Protein AF-A0A5D0W0U6-F1 (afdb_monomer_lite)

pLDDT: mean 98.35, std 0.74, range [94.94, 98.88]

Structure (mmCIF, N/CA/C/O backbone):
data_AF-A0A5D0W0U6-F1
#
_entry.id   AF-A0A5D0W0U6-F1
#
loop_
_atom_site.group_PDB
_atom_site.id
_atom_site.type_symbol
_atom_site.label_atom_id
_atom_site.label_alt_id
_atom_site.label_comp_id
_atom_site.label_asym_id
_atom_site.label_entity_id
_atom_site.label_seq_id
_atom_site.pdbx_PDB_ins_code
_atom_site.Cartn_x
_atom_site.Cartn_y
_atom_site.Cartn_z
_atom_site.occupancy
_atom_site.B_iso_or_equiv
_atom_site.auth_seq_id
_atom_site.auth_comp_id
_atom_site.auth_asym_id
_atom_site.auth_atom_id
_atom_site.pdbx_PDB_model_num
ATOM 1 N N . GLY A 1 1 ? 11.256 -7.963 1.139 1.00 95.44 1 GLY A N 1
ATOM 2 C CA . GLY A 1 1 ? 11.206 -7.465 2.533 1.00 95.44 1 GLY A CA 1
ATOM 3 C C . GLY A 1 1 ? 9.765 -7.341 2.984 1.00 95.44 1 GLY A C 1
ATOM 4 O O . GLY A 1 1 ? 8.888 -7.366 2.128 1.00 95.44 1 GLY A O 1
ATOM 5 N N . THR A 1 2 ? 9.514 -7.217 4.288 1.00 97.88 2 THR A N 1
ATOM 6 C CA . THR A 1 2 ? 8.153 -7.165 4.851 1.00 97.88 2 THR A CA 1
ATOM 7 C C . THR A 1 2 ? 7.992 -5.989 5.808 1.00 97.88 2 THR A C 1
ATOM 9 O O . THR A 1 2 ? 8.883 -5.734 6.618 1.00 97.88 2 THR A O 1
ATOM 12 N N . VAL A 1 3 ? 6.854 -5.303 5.733 1.00 98.56 3 VAL A N 1
ATOM 13 C CA . VAL A 1 3 ? 6.461 -4.232 6.659 1.00 98.56 3 VAL A CA 1
ATOM 14 C C . VAL A 1 3 ? 5.048 -4.510 7.164 1.00 98.56 3 VAL A C 1
ATOM 16 O O . VAL A 1 3 ? 4.162 -4.829 6.373 1.00 98.56 3 VAL A O 1
ATOM 19 N N . THR A 1 4 ? 4.841 -4.357 8.471 1.00 98.69 4 THR A N 1
ATOM 20 C CA . THR A 1 4 ? 3.526 -4.458 9.113 1.00 98.69 4 THR A CA 1
ATOM 21 C C . THR A 1 4 ? 3.233 -3.166 9.861 1.00 98.69 4 THR A C 1
ATOM 23 O O . THR A 1 4 ? 4.043 -2.730 10.677 1.00 98.69 4 THR A O 1
ATOM 26 N N . ILE A 1 5 ? 2.065 -2.585 9.603 1.00 98.69 5 ILE A N 1
ATOM 27 C CA . ILE A 1 5 ? 1.540 -1.400 10.280 1.00 98.69 5 ILE A CA 1
ATOM 28 C C . ILE A 1 5 ? 0.222 -1.823 10.928 1.00 98.69 5 ILE A C 1
ATOM 30 O O . ILE A 1 5 ? -0.795 -1.946 10.252 1.00 98.69 5 ILE A O 1
ATOM 34 N N . SER A 1 6 ? 0.256 -2.104 12.229 1.00 98.44 6 SER A N 1
ATOM 35 C CA . SER A 1 6 ? -0.905 -2.579 12.990 1.00 98.44 6 SER A CA 1
ATOM 36 C C . SER A 1 6 ? -1.155 -1.694 14.206 1.00 98.44 6 SER A C 1
ATOM 38 O O . SER A 1 6 ? -0.212 -1.207 14.839 1.00 98.44 6 SER A O 1
ATOM 40 N N . GLY A 1 7 ? -2.432 -1.498 14.524 1.00 98.19 7 GLY A N 1
ATOM 41 C CA . GLY A 1 7 ? -2.905 -0.747 15.679 1.00 98.19 7 GLY A CA 1
ATOM 42 C C . GLY A 1 7 ? -3.269 0.697 15.345 1.00 98.19 7 GLY A C 1
ATOM 43 O O . GLY A 1 7 ? -2.595 1.374 14.568 1.00 98.19 7 GLY A O 1
ATOM 44 N N . ALA A 1 8 ? -4.335 1.180 15.981 1.00 97.31 8 ALA A N 1
ATOM 45 C CA . ALA A 1 8 ? -4.804 2.549 15.834 1.00 97.31 8 ALA A CA 1
ATOM 46 C C . ALA A 1 8 ? -3.701 3.559 16.191 1.00 97.31 8 ALA A C 1
ATOM 48 O O . ALA A 1 8 ? -3.127 3.520 17.280 1.00 97.31 8 ALA A O 1
ATOM 49 N N . GLY A 1 9 ? -3.425 4.480 15.268 1.00 96.00 9 GLY A N 1
ATOM 50 C CA . GLY A 1 9 ? -2.391 5.508 15.425 1.00 96.00 9 GLY A CA 1
ATOM 51 C C . GLY A 1 9 ? -0.983 5.075 15.005 1.00 96.00 9 GLY A C 1
ATOM 52 O O . GLY A 1 9 ? -0.094 5.924 14.961 1.00 96.00 9 GLY A O 1
ATOM 53 N N . SER A 1 10 ? -0.771 3.806 14.643 1.00 98.56 10 SER A N 1
ATOM 54 C CA . SER A 1 10 ? 0.453 3.379 13.961 1.00 98.56 10 SER A CA 1
ATOM 55 C C . SER A 1 10 ? 0.464 3.923 12.539 1.00 98.56 10 SER A C 1
ATOM 57 O O . SER A 1 10 ? -0.448 3.640 11.758 1.00 98.56 10 SER A O 1
ATOM 59 N N . THR A 1 11 ? 1.500 4.686 12.193 1.00 98.19 11 THR A N 1
ATOM 60 C CA . THR A 1 11 ? 1.604 5.326 10.882 1.00 98.19 11 THR A CA 1
ATOM 61 C C . THR A 1 11 ? 2.950 5.093 10.211 1.00 98.19 11 THR A C 1
ATOM 63 O O . THR A 1 11 ? 3.996 5.011 10.858 1.00 98.19 11 THR A O 1
ATOM 66 N N . LEU A 1 12 ? 2.915 5.023 8.882 1.00 98.56 12 LEU A N 1
ATOM 67 C CA . LEU A 1 12 ? 4.078 5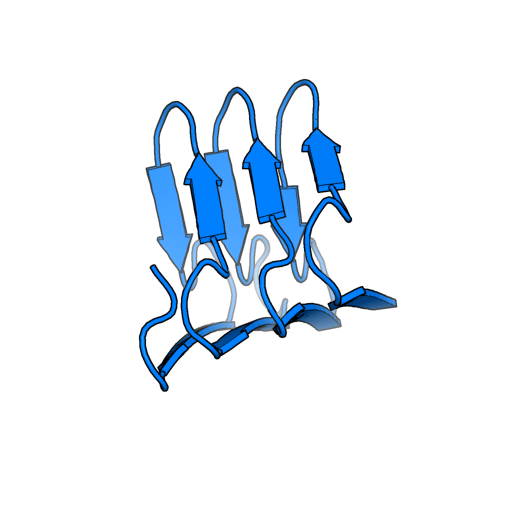.178 8.016 1.00 98.56 12 LEU A CA 1
ATOM 68 C C . LEU A 1 12 ? 3.782 6.278 7.002 1.00 98.56 12 LEU A C 1
ATOM 70 O O . LEU A 1 12 ? 2.780 6.218 6.296 1.00 98.56 12 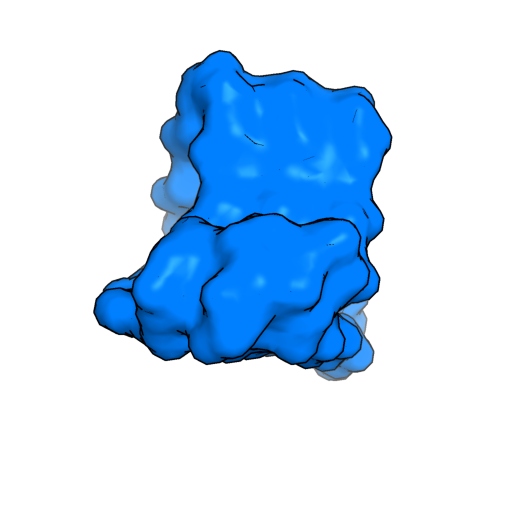LEU A O 1
ATOM 74 N N . THR A 1 13 ? 4.670 7.258 6.901 1.00 98.31 13 THR A N 1
ATOM 75 C CA . THR A 1 13 ? 4.565 8.330 5.910 1.00 98.31 13 THR A CA 1
ATOM 76 C C . THR A 1 13 ? 5.839 8.359 5.086 1.00 98.31 13 THR A C 1
ATOM 78 O O . THR A 1 13 ? 6.930 8.541 5.629 1.00 98.31 13 THR A O 1
ATOM 81 N N . ALA A 1 14 ? 5.698 8.161 3.780 1.00 98.31 14 ALA A N 1
ATOM 82 C CA . ALA A 1 14 ? 6.772 8.330 2.816 1.00 98.31 14 ALA A CA 1
ATOM 83 C C . ALA A 1 14 ? 6.691 9.733 2.206 1.00 98.31 14 ALA A C 1
ATOM 85 O O . ALA A 1 14 ? 5.620 10.160 1.784 1.00 98.31 14 ALA A O 1
ATOM 86 N N . GLY A 1 15 ? 7.827 10.435 2.167 1.00 98.19 15 GLY A N 1
ATOM 87 C CA . GLY A 1 15 ? 7.915 11.791 1.615 1.00 98.19 15 GLY A CA 1
ATOM 88 C C . GLY A 1 15 ? 7.757 11.869 0.097 1.00 98.19 15 GLY A C 1
ATOM 89 O O . GLY A 1 15 ? 7.400 12.933 -0.381 1.00 98.19 15 GLY A O 1
ATOM 90 N N . ASP A 1 16 ? 7.967 10.747 -0.599 1.00 97.69 16 ASP A N 1
ATOM 91 C CA . ASP A 1 16 ? 7.772 10.599 -2.044 1.00 97.69 16 ASP A CA 1
ATOM 92 C C . ASP A 1 16 ? 6.885 9.356 -2.281 1.00 97.69 16 ASP A C 1
ATOM 94 O O . ASP A 1 16 ? 5.665 9.408 -2.143 1.00 97.69 16 ASP A O 1
ATOM 98 N N . PHE A 1 17 ? 7.500 8.188 -2.507 1.00 98.12 17 PHE A N 1
ATOM 99 C CA . PHE A 1 17 ? 6.825 6.951 -2.905 1.00 98.12 17 PHE A CA 1
ATOM 100 C C . PHE A 1 17 ? 6.757 5.900 -1.795 1.00 98.12 17 PHE A C 1
ATOM 102 O O . PHE A 1 17 ? 7.722 5.690 -1.054 1.00 98.12 17 PHE A O 1
ATOM 109 N N . ILE A 1 18 ? 5.692 5.095 -1.800 1.00 98.69 18 ILE A N 1
ATOM 110 C CA . ILE A 1 18 ? 5.726 3.741 -1.224 1.00 98.69 18 ILE A CA 1
ATOM 111 C C . ILE A 1 18 ? 5.898 2.756 -2.380 1.00 98.69 18 ILE A C 1
ATOM 113 O O . ILE A 1 18 ? 5.090 2.714 -3.300 1.00 98.69 18 ILE A O 1
ATOM 117 N N . THR A 1 19 ? 6.951 1.936 -2.354 1.00 98.62 19 THR A N 1
ATOM 118 C CA . THR A 1 19 ? 7.130 0.853 -3.334 1.00 98.62 19 THR A CA 1
ATOM 119 C C . THR A 1 19 ? 7.194 -0.498 -2.637 1.00 98.62 19 THR A C 1
ATOM 121 O O . THR A 1 19 ? 8.092 -0.757 -1.835 1.00 98.62 19 THR A O 1
ATOM 124 N N . VAL A 1 20 ? 6.265 -1.385 -2.986 1.00 98.75 20 VAL A N 1
ATOM 125 C CA . VAL A 1 20 ? 6.187 -2.756 -2.481 1.00 98.75 20 VAL A CA 1
ATOM 126 C C . VAL A 1 20 ? 6.612 -3.696 -3.601 1.00 98.75 20 VAL A C 1
ATOM 128 O O . VAL A 1 20 ? 5.897 -3.875 -4.580 1.00 98.75 20 VAL A O 1
ATOM 131 N N . GLY A 1 21 ? 7.811 -4.263 -3.468 1.00 98.44 21 GLY A N 1
ATOM 132 C CA . GLY A 1 21 ? 8.440 -5.055 -4.526 1.00 98.44 21 GLY A CA 1
ATOM 133 C C . GLY A 1 21 ? 9.000 -4.168 -5.640 1.00 98.44 21 GLY A C 1
ATOM 134 O O . GLY A 1 21 ? 8.419 -4.085 -6.716 1.00 98.44 21 GLY A O 1
ATOM 135 N N . TYR A 1 22 ? 10.117 -3.474 -5.369 1.00 97.69 22 TYR A N 1
ATOM 136 C CA . TYR A 1 22 ? 10.796 -2.622 -6.359 1.00 97.69 22 TYR A CA 1
ATOM 137 C C . TYR A 1 22 ? 11.383 -3.471 -7.498 1.00 97.69 22 TYR A C 1
ATOM 139 O O . TYR A 1 22 ? 10.870 -3.431 -8.603 1.00 97.69 22 TYR A O 1
ATOM 147 N N . GLY A 1 23 ? 12.385 -4.303 -7.195 1.00 97.62 23 GLY A N 1
ATOM 148 C CA . GLY A 1 23 ? 13.040 -5.232 -8.134 1.00 97.62 23 GLY A CA 1
ATOM 149 C C . GLY A 1 23 ? 13.124 -6.663 -7.594 1.00 97.62 23 GLY A C 1
ATOM 150 O O . GLY A 1 23 ? 14.022 -7.421 -7.938 1.00 97.62 23 GLY A O 1
ATOM 151 N N . GLY A 1 24 ? 12.236 -7.004 -6.661 1.00 98.00 24 GLY A N 1
ATOM 152 C CA . GLY A 1 24 ? 12.168 -8.301 -5.990 1.00 98.00 24 GLY A CA 1
ATOM 153 C C . GLY A 1 24 ? 10.853 -8.427 -5.226 1.00 98.00 24 GLY A C 1
ATOM 154 O O . GLY A 1 24 ? 9.922 -7.665 -5.485 1.00 98.00 24 GLY A O 1
ATOM 155 N N . THR A 1 25 ? 10.774 -9.344 -4.263 1.00 98.69 25 THR A N 1
ATOM 156 C CA . THR A 1 25 ? 9.531 -9.589 -3.516 1.00 98.69 25 THR A CA 1
ATOM 157 C C . THR A 1 25 ? 9.380 -8.662 -2.304 1.00 98.69 25 THR A C 1
ATOM 159 O O . THR A 1 25 ? 10.272 -8.561 -1.445 1.00 98.69 25 THR A O 1
ATOM 162 N N . GLY A 1 26 ? 8.234 -7.990 -2.206 1.00 98.75 26 GLY A N 1
ATOM 163 C CA . GLY A 1 26 ? 7.867 -7.108 -1.102 1.00 98.75 26 GLY A CA 1
ATOM 164 C C . GLY A 1 26 ? 6.457 -7.374 -0.585 1.00 98.75 26 GLY A C 1
ATOM 165 O O . GLY A 1 26 ? 5.555 -7.697 -1.353 1.00 98.75 26 GLY A O 1
ATOM 166 N N . THR A 1 27 ? 6.259 -7.193 0.720 1.00 98.81 27 THR A N 1
ATOM 167 C CA . THR A 1 27 ? 4.935 -7.295 1.345 1.00 98.81 27 THR A CA 1
ATOM 168 C C . THR A 1 27 ? 4.693 -6.141 2.309 1.00 98.81 27 THR A C 1
ATOM 170 O O . THR A 1 27 ? 5.566 -5.823 3.121 1.00 98.81 27 THR A O 1
ATOM 173 N N . LEU A 1 28 ? 3.506 -5.543 2.229 1.00 98.88 28 LEU A N 1
ATOM 174 C CA . LEU A 1 28 ? 3.006 -4.534 3.158 1.00 98.88 28 LEU A CA 1
ATOM 175 C C . LEU A 1 28 ? 1.654 -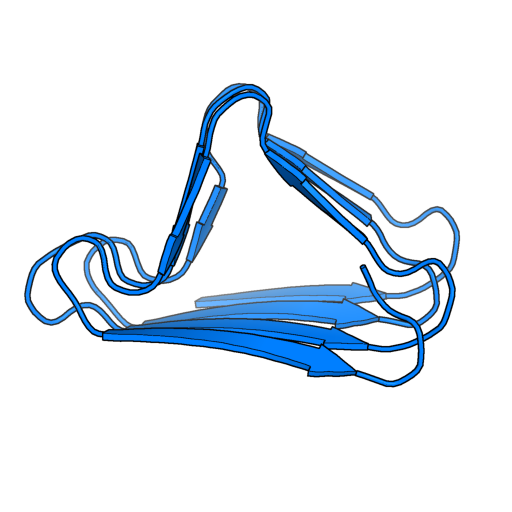4.985 3.720 1.00 98.88 28 LEU A C 1
ATOM 177 O O . LEU A 1 28 ? 0.711 -5.212 2.966 1.00 98.88 28 LEU A O 1
ATOM 181 N N . THR A 1 29 ? 1.560 -5.077 5.041 1.00 98.88 29 THR A N 1
ATOM 182 C CA . THR A 1 29 ? 0.304 -5.360 5.744 1.00 98.88 29 THR A CA 1
ATOM 183 C C . THR A 1 29 ? -0.098 -4.154 6.576 1.00 98.88 29 THR A C 1
ATOM 185 O O . THR A 1 29 ? 0.700 -3.667 7.378 1.00 98.88 29 THR A O 1
ATOM 188 N N . ILE A 1 30 ? -1.338 -3.701 6.410 1.00 98.88 30 ILE A N 1
ATOM 189 C CA . ILE A 1 30 ? -1.946 -2.617 7.182 1.00 98.88 30 ILE A CA 1
ATOM 190 C C . ILE A 1 30 ? -3.192 -3.179 7.865 1.00 98.88 30 ILE A C 1
ATOM 192 O O . ILE A 1 30 ? -4.124 -3.616 7.188 1.00 98.88 30 ILE A O 1
ATOM 196 N N . SER A 1 31 ? -3.201 -3.198 9.198 1.00 98.88 31 SER A N 1
ATOM 197 C CA . SER A 1 31 ? -4.290 -3.799 9.973 1.00 98.88 31 SER A CA 1
ATOM 198 C C . SER A 1 31 ? -4.658 -3.022 11.234 1.00 98.88 31 SER A C 1
ATOM 200 O O . SER A 1 31 ? -3.954 -2.099 11.644 1.00 98.88 31 SER A O 1
ATOM 202 N N . ASP A 1 32 ? -5.785 -3.385 11.847 1.00 98.25 32 ASP A N 1
ATOM 203 C CA . ASP A 1 32 ? -6.202 -2.939 13.185 1.00 98.25 32 ASP A CA 1
ATOM 204 C C . ASP A 1 32 ? -6.215 -1.407 13.376 1.00 98.25 32 ASP A C 1
ATOM 206 O O . ASP A 1 32 ? -5.869 -0.901 14.445 1.00 98.25 32 ASP A O 1
ATOM 210 N N . GLY A 1 33 ? -6.582 -0.654 12.333 1.00 98.38 33 GLY A N 1
ATOM 211 C CA . GLY A 1 33 ? -6.613 0.813 12.356 1.00 98.38 33 GLY A CA 1
ATOM 212 C C . GLY A 1 33 ? -5.279 1.507 12.042 1.00 98.38 33 GLY A C 1
ATOM 213 O O . GLY A 1 33 ? -5.155 2.711 12.270 1.00 98.38 33 GLY A O 1
ATOM 214 N N . GLY A 1 34 ? -4.272 0.771 11.559 1.00 98.81 34 GLY A N 1
ATOM 215 C CA . GLY A 1 34 ? -3.003 1.331 11.084 1.00 98.81 34 GLY A CA 1
ATOM 216 C C . GLY A 1 34 ? -3.134 2.089 9.757 1.00 98.81 34 GLY A C 1
ATOM 217 O O . GLY A 1 34 ? -4.041 1.824 8.972 1.00 98.81 34 GLY A O 1
ATOM 218 N N . ALA A 1 35 ? -2.214 3.010 9.470 1.00 98.81 35 ALA A N 1
ATOM 219 C CA . ALA A 1 35 ? -2.268 3.819 8.250 1.00 98.81 35 ALA A CA 1
ATOM 220 C C . ALA A 1 35 ? -0.907 3.958 7.556 1.00 98.81 35 ALA A C 1
ATOM 222 O O . ALA A 1 35 ? 0.129 4.114 8.207 1.00 98.81 35 ALA A O 1
ATOM 223 N N . ALA A 1 36 ? -0.914 3.961 6.226 1.00 98.81 36 ALA A N 1
ATOM 224 C CA . ALA A 1 36 ? 0.245 4.306 5.413 1.00 98.81 36 ALA A CA 1
ATOM 225 C C . ALA A 1 36 ? -0.107 5.389 4.393 1.00 98.81 36 ALA A C 1
ATOM 227 O O . ALA A 1 36 ? -1.181 5.348 3.794 1.00 98.81 36 ALA A O 1
ATOM 228 N N . SER A 1 37 ? 0.810 6.325 4.166 1.00 98.75 37 SER A N 1
ATOM 229 C CA . SER A 1 37 ? 0.648 7.370 3.158 1.00 98.75 37 SER A CA 1
ATOM 230 C C . SER A 1 37 ? 1.926 7.614 2.360 1.00 98.75 37 SER A C 1
ATOM 232 O O . SER A 1 37 ? 3.027 7.652 2.918 1.00 98.75 37 SER A O 1
ATOM 234 N N . ALA A 1 38 ? 1.767 7.794 1.052 1.00 98.75 38 ALA A N 1
ATOM 235 C CA . ALA A 1 38 ? 2.776 8.341 0.150 1.00 98.75 38 ALA A CA 1
ATOM 236 C C . ALA A 1 38 ? 2.351 9.752 -0.278 1.00 98.75 38 ALA A C 1
ATOM 238 O O . ALA A 1 38 ? 1.162 9.982 -0.511 1.00 98.75 38 ALA A O 1
ATOM 239 N N . VAL A 1 39 ? 3.301 10.687 -0.362 1.00 98.62 39 VAL A N 1
ATOM 240 C CA . VAL A 1 39 ? 3.035 12.023 -0.924 1.00 98.62 39 VAL A CA 1
ATOM 241 C C . VAL A 1 39 ? 2.765 11.931 -2.424 1.00 98.62 39 VAL A C 1
ATOM 243 O O . VAL A 1 39 ? 1.864 12.615 -2.891 1.00 98.62 39 VAL A O 1
ATOM 246 N N . ASP A 1 40 ? 3.473 11.047 -3.130 1.00 98.50 40 ASP A N 1
ATOM 247 C CA . ASP A 1 40 ? 3.306 10.802 -4.564 1.00 98.50 40 ASP A CA 1
ATOM 248 C C . ASP A 1 40 ? 2.578 9.455 -4.776 1.00 98.50 40 ASP A C 1
ATOM 250 O O . ASP A 1 40 ? 1.474 9.241 -4.264 1.00 98.50 40 ASP A O 1
ATOM 254 N N . ASP A 1 41 ? 3.199 8.519 -5.504 1.00 98.38 41 ASP A N 1
ATOM 255 C CA . ASP A 1 41 ? 2.601 7.238 -5.879 1.00 98.38 41 ASP A CA 1
ATOM 256 C C . ASP A 1 41 ? 2.853 6.107 -4.872 1.00 98.38 41 ASP A C 1
ATOM 258 O O . ASP A 1 41 ? 3.911 5.985 -4.235 1.00 98.38 41 ASP A O 1
ATOM 262 N N . VAL A 1 42 ? 1.915 5.160 -4.861 1.00 98.75 42 VAL A N 1
ATOM 263 C CA . VAL A 1 42 ? 2.131 3.812 -4.336 1.00 98.75 42 VAL A CA 1
ATOM 264 C C . VAL A 1 42 ? 2.299 2.839 -5.503 1.00 98.75 42 VAL A C 1
ATOM 266 O O . VAL A 1 42 ? 1.400 2.668 -6.322 1.00 98.75 42 VAL A O 1
ATOM 269 N N . ASN A 1 43 ? 3.436 2.146 -5.553 1.00 98.75 43 ASN A N 1
ATOM 270 C CA . ASN A 1 43 ? 3.752 1.163 -6.589 1.00 98.75 43 ASN A CA 1
ATOM 271 C C . ASN A 1 43 ? 3.821 -0.248 -5.998 1.00 98.75 43 ASN A C 1
ATOM 273 O O . ASN A 1 43 ? 4.618 -0.505 -5.093 1.00 98.75 43 ASN A O 1
ATOM 277 N N . ILE A 1 44 ? 3.034 -1.179 -6.534 1.00 98.75 44 ILE A N 1
ATOM 278 C CA . ILE A 1 44 ? 2.987 -2.574 -6.079 1.00 98.75 44 ILE A CA 1
ATOM 279 C C . ILE A 1 44 ? 3.438 -3.472 -7.239 1.00 98.75 44 ILE A C 1
ATOM 281 O O . ILE A 1 44 ? 2.704 -3.642 -8.209 1.00 98.75 44 ILE A O 1
ATOM 285 N N . GLY A 1 45 ? 4.653 -4.023 -7.152 1.00 98.62 45 GLY A N 1
ATOM 286 C CA . GLY A 1 45 ? 5.311 -4.751 -8.246 1.00 98.62 45 GLY A CA 1
ATOM 287 C C . GLY A 1 45 ? 5.843 -3.805 -9.332 1.00 98.62 45 GLY A C 1
ATOM 288 O O . GLY A 1 45 ? 5.279 -3.732 -10.427 1.00 98.62 45 GLY A O 1
ATOM 289 N N . LYS A 1 46 ? 6.903 -3.045 -9.015 1.00 98.25 46 LYS A N 1
ATOM 290 C CA . LYS A 1 46 ? 7.386 -1.930 -9.851 1.00 98.25 46 LYS A CA 1
ATOM 291 C C . LYS A 1 46 ? 8.146 -2.383 -11.099 1.00 98.25 46 LYS A C 1
ATOM 293 O O .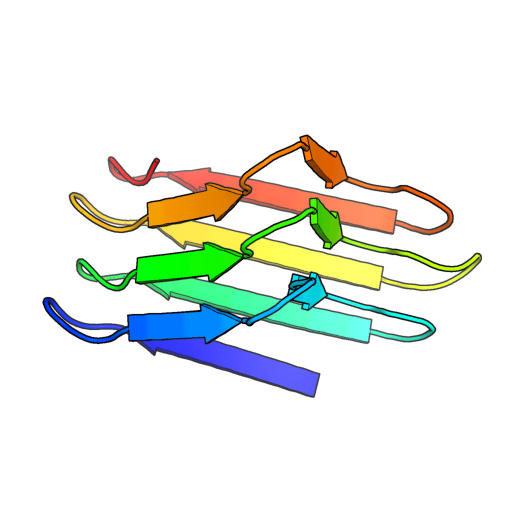 LYS A 1 46 ? 7.723 -2.048 -12.199 1.00 98.25 46 LYS A O 1
ATOM 298 N N . ASP A 1 47 ? 9.241 -3.120 -10.948 1.00 98.50 47 ASP A N 1
ATOM 299 C CA . ASP A 1 47 ? 10.084 -3.529 -12.077 1.00 98.50 47 ASP A CA 1
ATOM 300 C C . ASP A 1 47 ? 9.648 -4.886 -12.654 1.00 98.50 47 ASP A C 1
ATOM 302 O O . ASP A 1 47 ? 8.958 -5.678 -12.008 1.00 98.50 47 ASP A O 1
ATOM 306 N N . ALA A 1 48 ? 10.093 -5.187 -13.876 1.00 98.56 48 ALA A N 1
ATOM 307 C CA . ALA A 1 48 ? 9.867 -6.487 -14.502 1.00 98.56 48 ALA A CA 1
ATOM 308 C C . ALA A 1 48 ? 10.408 -7.631 -13.627 1.00 98.56 48 ALA A C 1
ATOM 310 O O . ALA A 1 48 ? 11.570 -7.629 -13.223 1.00 98.56 48 ALA A O 1
ATOM 311 N N . GLY A 1 49 ? 9.555 -8.618 -13.346 1.00 98.12 49 GLY A N 1
ATOM 312 C CA . GLY A 1 49 ? 9.880 -9.748 -12.468 1.00 98.12 49 GLY A CA 1
ATOM 313 C C . GLY A 1 49 ? 9.789 -9.452 -10.965 1.00 98.12 49 GLY A C 1
ATOM 314 O O . GLY A 1 49 ? 10.039 -10.355 -10.170 1.00 98.12 49 GLY A O 1
ATOM 315 N N . ALA A 1 50 ? 9.425 -8.231 -10.555 1.00 98.62 50 ALA A N 1
ATOM 316 C CA . ALA A 1 50 ? 9.154 -7.923 -9.154 1.00 98.62 50 ALA A CA 1
ATOM 317 C C . ALA A 1 50 ? 7.774 -8.438 -8.713 1.00 98.62 50 ALA A C 1
ATOM 319 O O . ALA A 1 50 ? 6.837 -8.515 -9.510 1.00 98.62 50 ALA A O 1
ATOM 320 N N . GLU A 1 51 ? 7.640 -8.732 -7.419 1.00 98.81 51 GLU A N 1
ATOM 321 C CA . GLU A 1 51 ? 6.390 -9.188 -6.808 1.00 98.81 51 GLU A CA 1
ATOM 322 C C . GLU A 1 51 ? 6.049 -8.302 -5.609 1.00 98.81 51 GLU A C 1
ATOM 324 O O . GLU A 1 51 ? 6.778 -8.260 -4.615 1.00 98.81 51 GLU A O 1
ATOM 329 N N . GLY A 1 52 ? 4.944 -7.571 -5.699 1.00 98.88 52 GLY A N 1
ATOM 330 C CA . GLY A 1 52 ? 4.435 -6.740 -4.615 1.00 98.88 52 GLY A CA 1
ATOM 331 C C . GLY A 1 52 ? 3.107 -7.264 -4.093 1.00 98.88 52 GLY A C 1
ATOM 332 O O . GLY A 1 52 ? 2.183 -7.474 -4.877 1.00 98.88 52 GLY A O 1
ATOM 333 N N . THR A 1 53 ? 2.981 -7.401 -2.776 1.00 98.88 53 THR A N 1
ATOM 334 C CA . THR A 1 53 ? 1.710 -7.757 -2.130 1.00 98.88 53 THR A CA 1
ATOM 335 C C . THR A 1 53 ? 1.357 -6.748 -1.053 1.00 98.88 53 THR A C 1
ATOM 337 O O . THR A 1 53 ? 2.141 -6.515 -0.133 1.00 98.88 53 THR A O 1
ATOM 340 N N . VAL A 1 54 ? 0.159 -6.185 -1.138 1.00 98.88 54 VAL A N 1
ATOM 341 C CA . VAL A 1 54 ? -0.405 -5.297 -0.126 1.00 98.88 54 VAL A CA 1
ATOM 342 C C . VAL A 1 54 ? -1.718 -5.869 0.387 1.00 98.88 54 VAL A C 1
ATOM 344 O O . VAL A 1 54 ? -2.599 -6.210 -0.402 1.00 98.88 54 VAL A O 1
ATOM 347 N N . THR A 1 55 ? -1.854 -5.932 1.708 1.00 98.88 55 THR A N 1
ATOM 348 C CA . THR A 1 55 ? -3.103 -6.297 2.383 1.00 98.88 55 THR A CA 1
ATOM 349 C C . THR A 1 55 ? -3.519 -5.175 3.319 1.00 98.88 55 THR A C 1
ATOM 351 O O . THR A 1 55 ? -2.739 -4.770 4.181 1.00 98.88 55 THR A O 1
ATOM 354 N N . ILE A 1 56 ? -4.758 -4.714 3.168 1.00 98.88 56 ILE A N 1
ATOM 355 C CA . ILE A 1 56 ? -5.401 -3.728 4.034 1.00 98.88 56 ILE A CA 1
ATOM 356 C C . ILE A 1 56 ? -6.643 -4.389 4.630 1.00 98.88 56 ILE A C 1
ATOM 358 O O . ILE A 1 56 ? -7.548 -4.806 3.901 1.00 98.88 56 ILE A O 1
ATOM 362 N N . SER A 1 57 ? -6.677 -4.535 5.951 1.00 98.81 57 SER A N 1
ATOM 363 C CA . SER A 1 57 ? -7.754 -5.255 6.638 1.00 98.81 57 SER A CA 1
ATOM 364 C C . SER A 1 57 ? -8.140 -4.593 7.952 1.00 98.81 57 SER A C 1
ATOM 366 O O . SER A 1 57 ? -7.271 -4.274 8.756 1.00 98.81 57 SER A O 1
ATOM 368 N N . GLY A 1 58 ? -9.437 -4.491 8.222 1.00 98.38 58 GLY A N 1
ATOM 369 C CA . GLY A 1 58 ? -9.958 -3.950 9.474 1.00 98.38 58 GLY A CA 1
ATOM 370 C C . GLY A 1 58 ? -10.371 -2.485 9.357 1.00 98.38 58 GLY A C 1
ATOM 371 O O . GLY A 1 58 ? -9.754 -1.686 8.653 1.00 98.38 58 GLY A O 1
ATOM 372 N N . ALA A 1 59 ? -11.438 -2.126 10.066 1.00 98.12 59 ALA A N 1
ATOM 373 C CA . ALA A 1 59 ? -11.986 -0.778 10.043 1.00 98.12 59 ALA A CA 1
ATOM 374 C C . ALA A 1 59 ? -10.944 0.267 10.477 1.00 98.12 59 ALA A C 1
ATOM 376 O O . ALA A 1 59 ? -10.287 0.125 11.509 1.00 98.12 59 ALA A O 1
ATOM 377 N N . GLY A 1 60 ? -10.824 1.336 9.689 1.00 97.81 60 GLY A N 1
ATOM 378 C CA . GLY A 1 60 ? -9.864 2.416 9.928 1.00 97.81 60 GLY A CA 1
ATOM 379 C C . GLY A 1 60 ? -8.451 2.132 9.413 1.00 97.81 60 GLY A C 1
ATOM 380 O O . GLY A 1 60 ? -7.615 3.031 9.471 1.00 97.81 60 GLY A O 1
ATOM 381 N N . SER A 1 61 ? -8.177 0.932 8.891 1.00 98.88 61 SER A N 1
ATOM 382 C CA . SER A 1 61 ? -6.919 0.663 8.201 1.00 98.88 61 SER A CA 1
ATOM 383 C C . SER A 1 61 ? -6.910 1.300 6.822 1.00 98.88 61 SER A C 1
ATOM 385 O O . SER A 1 61 ? -7.859 1.107 6.063 1.00 98.88 61 SER A O 1
ATOM 387 N N . THR A 1 62 ? -5.856 2.062 6.510 1.00 98.69 62 THR A N 1
ATOM 388 C CA . THR A 1 62 ? -5.815 2.869 5.281 1.00 98.69 62 THR A CA 1
ATOM 389 C C . THR A 1 62 ? -4.474 2.859 4.559 1.00 98.69 62 THR A C 1
ATOM 391 O O . THR A 1 62 ? -3.413 2.856 5.191 1.00 98.69 62 THR A O 1
ATOM 394 N N . LEU A 1 63 ? -4.531 2.917 3.228 1.00 98.81 63 LEU A N 1
ATOM 395 C CA . LEU A 1 63 ? -3.393 3.243 2.366 1.00 98.81 63 LEU A CA 1
ATOM 396 C C . LEU A 1 63 ? -3.753 4.407 1.445 1.00 98.81 63 LEU A C 1
ATOM 398 O O . LEU A 1 63 ? -4.664 4.294 0.630 1.00 98.81 63 LEU A O 1
ATOM 402 N N . THR A 1 64 ? -3.008 5.505 1.528 1.00 98.62 64 THR A N 1
ATOM 403 C CA . THR A 1 64 ? -3.221 6.674 0.668 1.00 98.62 64 THR A CA 1
ATOM 404 C C . THR A 1 64 ? -2.012 6.968 -0.216 1.00 98.62 64 THR A C 1
ATOM 406 O O . THR A 1 64 ? -0.860 6.787 0.181 1.00 98.62 64 THR A O 1
ATOM 409 N N . ALA A 1 65 ? -2.297 7.430 -1.431 1.00 98.56 65 ALA A N 1
ATOM 410 C CA . ALA A 1 65 ? -1.343 8.019 -2.365 1.00 98.56 65 ALA A CA 1
ATOM 411 C C . ALA A 1 65 ? -1.803 9.449 -2.663 1.00 98.56 65 ALA A C 1
ATOM 413 O O . ALA A 1 65 ? -3.015 9.695 -2.676 1.00 98.56 65 ALA A O 1
ATOM 414 N N . GLY A 1 66 ? -0.874 10.376 -2.887 1.00 98.50 66 GLY A N 1
ATOM 415 C CA . GLY A 1 66 ? -1.238 11.708 -3.372 1.00 98.50 66 GLY A CA 1
ATOM 416 C C . GLY A 1 66 ? -1.694 11.675 -4.827 1.00 98.50 66 GLY A C 1
ATOM 417 O O . GLY A 1 66 ? -2.664 12.354 -5.165 1.00 98.50 66 GLY A O 1
ATOM 418 N N . ASP A 1 67 ? -1.058 10.818 -5.630 1.00 98.12 67 ASP A N 1
ATOM 419 C CA . ASP A 1 67 ? -1.341 10.664 -7.056 1.00 98.12 67 ASP A CA 1
ATOM 420 C C . ASP A 1 67 ? -2.038 9.324 -7.349 1.00 98.12 67 ASP A C 1
ATOM 422 O O . ASP A 1 67 ? -3.271 9.243 -7.319 1.00 98.12 67 ASP A O 1
ATOM 426 N N . PHE A 1 68 ? -1.279 8.254 -7.620 1.00 98.25 68 PHE A N 1
ATOM 427 C CA . PHE A 1 68 ? -1.848 6.964 -8.014 1.00 98.25 68 PHE A CA 1
ATOM 428 C C . PHE A 1 68 ? -1.406 5.808 -7.113 1.00 98.25 68 PHE A C 1
ATOM 430 O O . PHE A 1 68 ? -0.262 5.706 -6.672 1.00 98.25 68 PHE A O 1
ATOM 437 N N . ILE A 1 69 ? -2.318 4.853 -6.912 1.00 98.56 69 ILE A N 1
ATOM 438 C CA . ILE A 1 69 ? -1.969 3.501 -6.469 1.00 98.56 69 ILE A CA 1
ATOM 439 C C . ILE A 1 69 ? -1.925 2.617 -7.715 1.00 98.56 69 ILE A C 1
ATOM 441 O O . ILE A 1 69 ? -2.967 2.300 -8.290 1.00 98.56 69 ILE A O 1
ATOM 445 N N . THR A 1 70 ? -0.726 2.209 -8.131 1.00 98.69 70 THR A N 1
ATOM 446 C CA . THR A 1 70 ? -0.536 1.328 -9.291 1.00 98.69 70 THR A CA 1
ATOM 447 C C . THR A 1 70 ? -0.218 -0.099 -8.858 1.00 98.69 70 THR A C 1
ATOM 449 O O . THR A 1 70 ? 0.737 -0.351 -8.118 1.00 98.69 70 THR A O 1
ATOM 452 N N . VAL A 1 71 ? -1.005 -1.051 -9.365 1.00 98.62 71 VAL A N 1
ATOM 453 C CA . VAL A 1 71 ? -0.862 -2.488 -9.103 1.00 98.62 71 VAL A CA 1
ATOM 454 C C . VAL A 1 71 ? -0.368 -3.186 -10.367 1.00 98.62 71 VAL A C 1
ATOM 456 O O . VAL A 1 71 ? -1.065 -3.196 -11.376 1.00 98.62 71 VAL A O 1
ATOM 459 N N . GLY A 1 72 ? 0.828 -3.773 -10.304 1.00 97.94 72 GLY A N 1
ATOM 460 C CA . GLY A 1 72 ? 1.473 -4.431 -11.441 1.00 97.94 72 GLY A CA 1
ATOM 461 C C . GLY A 1 72 ? 2.013 -3.441 -12.474 1.00 97.94 72 GLY A C 1
ATOM 462 O O . GLY A 1 72 ? 1.691 -3.557 -13.651 1.00 97.94 72 GLY A O 1
ATOM 463 N N . TYR A 1 73 ? 2.806 -2.451 -12.036 1.00 94.94 73 TYR A N 1
ATOM 464 C CA . TYR A 1 73 ? 3.371 -1.421 -12.925 1.00 94.94 73 TYR A CA 1
ATOM 465 C C . TYR A 1 73 ? 4.266 -2.037 -14.013 1.00 94.94 73 TYR A C 1
ATOM 467 O O . TYR A 1 73 ? 4.075 -1.793 -15.202 1.00 94.94 73 TYR A O 1
ATOM 475 N N . GLY A 1 74 ? 5.233 -2.860 -13.602 1.00 97.25 74 GLY A N 1
ATOM 476 C CA . GLY A 1 74 ? 6.103 -3.627 -14.498 1.00 97.25 74 GLY A CA 1
ATOM 477 C C . GLY A 1 74 ? 6.215 -5.105 -14.122 1.00 97.25 74 GLY A C 1
ATOM 478 O O . GLY A 1 74 ? 6.554 -5.925 -14.975 1.00 97.25 74 GLY A O 1
ATOM 479 N N . GLY A 1 75 ? 5.917 -5.451 -12.866 1.00 98.50 75 GLY A N 1
ATOM 480 C CA . GLY A 1 75 ? 5.900 -6.818 -12.350 1.00 98.50 75 GLY A CA 1
ATOM 481 C C . GLY A 1 75 ? 4.492 -7.289 -11.981 1.00 98.50 75 GLY A C 1
ATOM 482 O O . GLY A 1 75 ? 3.493 -6.836 -12.539 1.00 98.50 75 GLY A O 1
ATOM 483 N N . THR A 1 76 ? 4.410 -8.189 -11.003 1.00 98.75 76 THR A N 1
ATOM 484 C CA . THR A 1 76 ? 3.140 -8.682 -10.460 1.00 98.75 76 THR A CA 1
ATOM 485 C C . THR A 1 76 ? 2.800 -7.919 -9.187 1.00 98.75 76 THR A C 1
ATOM 487 O O . THR A 1 76 ? 3.549 -7.961 -8.210 1.00 98.75 76 THR A O 1
ATOM 490 N N . GLY A 1 77 ? 1.656 -7.239 -9.181 1.00 98.69 77 GLY A N 1
ATOM 491 C CA . GLY A 1 77 ? 1.110 -6.595 -7.992 1.00 98.69 77 GLY A CA 1
ATOM 492 C C . GLY A 1 77 ? -0.157 -7.289 -7.508 1.00 98.69 77 GLY A C 1
ATOM 493 O O . GLY A 1 77 ? -1.005 -7.667 -8.311 1.00 98.69 77 GLY A O 1
ATOM 494 N N . THR A 1 78 ? -0.306 -7.430 -6.194 1.00 98.88 78 THR A N 1
ATOM 495 C CA . THR A 1 78 ? -1.554 -7.841 -5.541 1.00 98.88 78 THR A CA 1
ATOM 496 C C . THR A 1 78 ? -1.928 -6.807 -4.490 1.00 98.88 78 THR A C 1
ATOM 498 O O . THR A 1 78 ? -1.115 -6.487 -3.626 1.00 98.88 78 THR A O 1
ATOM 501 N N . LEU A 1 79 ? -3.162 -6.309 -4.549 1.00 98.75 79 LEU A N 1
ATOM 502 C CA . LEU A 1 79 ? -3.751 -5.449 -3.529 1.00 98.75 79 LEU A CA 1
ATOM 503 C C . LEU A 1 79 ? -5.061 -6.080 -3.057 1.00 98.75 79 LEU A C 1
ATOM 505 O O . LEU A 1 79 ? -5.990 -6.245 -3.846 1.00 98.75 79 LEU A O 1
ATOM 509 N N . THR A 1 80 ? -5.125 -6.414 -1.773 1.00 98.88 80 THR A N 1
ATOM 510 C CA . THR A 1 80 ? -6.320 -6.959 -1.125 1.00 98.88 80 THR A CA 1
ATOM 511 C C . THR A 1 80 ? -6.836 -5.96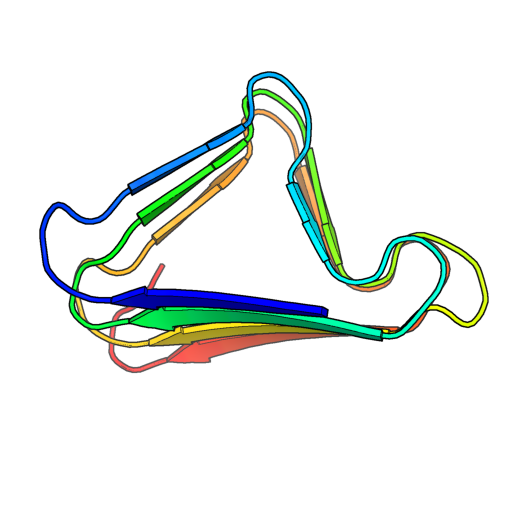0 -0.102 1.00 98.88 80 THR A C 1
ATOM 513 O O . THR A 1 80 ? -6.091 -5.553 0.788 1.00 98.88 80 THR A O 1
ATOM 516 N N . ILE A 1 81 ? -8.119 -5.611 -0.201 1.00 98.62 81 ILE A N 1
ATOM 517 C CA . ILE A 1 81 ? -8.822 -4.759 0.762 1.00 98.62 81 ILE A CA 1
ATOM 518 C C . ILE A 1 81 ? -9.990 -5.558 1.337 1.00 98.62 81 ILE A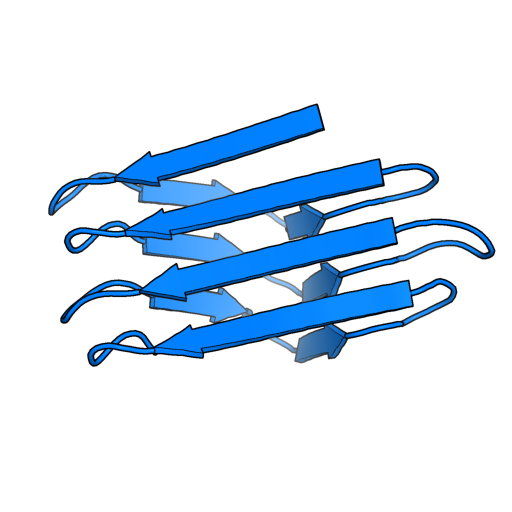 C 1
ATOM 520 O O . ILE A 1 81 ? -10.771 -6.152 0.592 1.00 98.62 81 ILE A O 1
ATOM 524 N N . SER A 1 82 ? -10.082 -5.619 2.663 1.00 98.75 82 SER A N 1
ATOM 525 C CA . SER A 1 82 ? -11.050 -6.462 3.374 1.00 98.75 82 SER A CA 1
ATOM 526 C C . SER A 1 82 ? -11.442 -5.867 4.728 1.00 98.75 82 SER A C 1
ATOM 528 O O . SER A 1 82 ? -10.827 -4.913 5.202 1.00 98.75 82 SER A O 1
ATOM 530 N N . ASP A 1 83 ? -12.492 -6.412 5.348 1.00 98.12 83 ASP A N 1
ATOM 531 C CA . ASP A 1 83 ? -12.904 -6.124 6.731 1.00 98.12 83 ASP A CA 1
ATOM 532 C C . ASP A 1 83 ? -13.051 -4.630 7.088 1.00 98.12 83 ASP A C 1
ATOM 534 O O . ASP A 1 83 ? -12.817 -4.217 8.223 1.00 98.12 83 ASP A O 1
ATOM 538 N N . GLY A 1 84 ? -13.454 -3.804 6.117 1.00 97.81 84 GLY A N 1
ATOM 539 C CA . GLY A 1 84 ? -13.662 -2.363 6.302 1.00 97.81 84 GLY A CA 1
ATOM 540 C C . GLY A 1 84 ? -12.402 -1.497 6.193 1.00 97.81 84 GLY A C 1
ATOM 541 O O . GLY A 1 84 ? -12.469 -0.317 6.538 1.00 97.81 84 GLY A O 1
ATOM 542 N N . GLY A 1 85 ? -11.282 -2.056 5.725 1.00 98.06 85 GLY A N 1
ATOM 543 C CA . GLY A 1 85 ? -10.127 -1.273 5.281 1.00 98.06 85 GLY A CA 1
ATOM 544 C C . GLY A 1 85 ? -10.444 -0.447 4.026 1.00 98.06 85 GLY A C 1
ATOM 545 O O . GLY A 1 85 ? -11.416 -0.745 3.322 1.00 98.06 85 GLY A O 1
ATOM 546 N N . ALA A 1 86 ? -9.633 0.579 3.755 1.00 95.62 86 ALA A N 1
ATOM 547 C CA . ALA A 1 86 ? -9.821 1.500 2.631 1.00 95.62 86 ALA A CA 1
ATOM 548 C C . ALA A 1 86 ? -8.511 1.912 1.946 1.00 95.62 86 ALA A C 1
ATOM 550 O O . ALA A 1 86 ? -7.466 2.012 2.631 1.00 95.62 86 ALA A O 1
#

Secondary structure (DSSP, 8-state):
-EEEEESTT-EEEESS-EEESSSSEEEEEEETT-EEEESS-EEES-STT-EEEEEEESTT-EEE-SS-EEESSSSEEEEEEETT--

Foldseek 3Di:
DEDEFAAAPREAEAAAEAEAFQPAHGEYEWYHQGEYEHAAEYHAQAAAATGGEYEFAAANTEYYHNYYYDACNRYHGYYYYYHNYD

Sequence (86 aa):
GTVTISGAGSTLTAGDFITVGYGGTGTLTISDGGAASAVDDVNIGKDAGAEGTVTISGAGSTLTAGDFITVGYGGTGTLTISDGGA

Radius of gyration: 11.73 Å; chains: 1; bounding box: 27×22×30 Å